Protein AF-A0A349N8P7-F1 (afdb_monomer_lite)

Structure (mmCIF, N/CA/C/O backbone):
data_AF-A0A349N8P7-F1
#
_entry.id   AF-A0A349N8P7-F1
#
loop_
_atom_site.group_PDB
_atom_site.id
_atom_site.type_symbol
_atom_site.label_atom_id
_atom_site.label_alt_id
_atom_site.label_comp_id
_atom_site.label_asym_id
_atom_site.label_entity_id
_atom_site.label_seq_id
_atom_site.pdbx_PDB_ins_code
_atom_site.Cartn_x
_atom_site.Cartn_y
_atom_site.Cartn_z
_atom_site.occupancy
_atom_site.B_iso_or_equiv
_atom_site.auth_seq_id
_atom_site.auth_comp_id
_atom_site.auth_asym_id
_atom_site.auth_atom_id
_atom_site.pdbx_PDB_model_num
ATOM 1 N N . MET A 1 1 ? 5.041 7.875 -8.223 1.00 82.06 1 MET A N 1
ATOM 2 C CA . MET A 1 1 ? 4.449 6.693 -8.893 1.00 82.06 1 MET A CA 1
ATOM 3 C C . MET A 1 1 ? 3.998 5.675 -7.865 1.00 82.06 1 MET A C 1
ATOM 5 O O . MET A 1 1 ? 2.802 5.467 -7.777 1.00 82.06 1 MET A O 1
ATOM 9 N N . GLY A 1 2 ? 4.901 5.114 -7.053 1.00 89.62 2 GLY A N 1
ATOM 10 C CA . GLY A 1 2 ? 4.514 4.166 -6.000 1.00 89.62 2 GLY A CA 1
ATOM 11 C C . GLY A 1 2 ? 3.531 4.707 -4.970 1.00 89.62 2 GLY A C 1
ATOM 12 O O . GLY A 1 2 ? 2.541 4.046 -4.702 1.00 89.62 2 GLY A O 1
ATOM 13 N N . ASP A 1 3 ? 3.749 5.927 -4.474 1.00 92.94 3 ASP A N 1
ATOM 14 C CA . ASP A 1 3 ? 2.803 6.607 -3.574 1.00 92.94 3 ASP A CA 1
ATOM 15 C C . ASP A 1 3 ? 1.384 6.697 -4.171 1.00 92.94 3 ASP A C 1
ATOM 17 O O . ASP A 1 3 ? 0.408 6.320 -3.539 1.00 92.94 3 ASP A O 1
ATOM 21 N N . THR A 1 4 ? 1.262 7.074 -5.446 1.00 94.19 4 THR A N 1
ATOM 22 C CA . THR A 1 4 ? -0.036 7.144 -6.138 1.00 94.19 4 THR A CA 1
ATOM 23 C C . THR A 1 4 ? -0.714 5.778 -6.259 1.00 94.19 4 THR A C 1
ATOM 25 O O . THR A 1 4 ? -1.931 5.676 -6.133 1.00 94.19 4 THR A O 1
ATOM 28 N N . ILE A 1 5 ? 0.064 4.721 -6.503 1.00 94.56 5 ILE A N 1
ATOM 29 C CA . ILE A 1 5 ? -0.446 3.345 -6.575 1.00 94.56 5 ILE A CA 1
ATOM 30 C C . ILE A 1 5 ? -0.897 2.880 -5.189 1.00 94.56 5 ILE A C 1
ATOM 32 O O . ILE A 1 5 ? -1.953 2.265 -5.063 1.00 94.56 5 ILE A O 1
ATOM 36 N N . LEU A 1 6 ? -0.128 3.215 -4.153 1.00 94.94 6 LEU A N 1
ATOM 37 C CA . LEU A 1 6 ? -0.469 2.927 -2.768 1.00 94.94 6 LEU A CA 1
ATOM 38 C C . LEU A 1 6 ? -1.747 3.661 -2.338 1.00 94.94 6 LEU A C 1
ATOM 40 O O . LEU A 1 6 ? -2.620 3.044 -1.735 1.00 94.94 6 LEU A O 1
ATOM 44 N N . ASP A 1 7 ? -1.893 4.942 -2.683 1.00 95.06 7 ASP A N 1
ATOM 45 C CA . ASP A 1 7 ? -3.103 5.734 -2.433 1.00 95.06 7 ASP A CA 1
ATOM 46 C C . ASP A 1 7 ? -4.324 5.148 -3.160 1.00 95.06 7 ASP A C 1
ATOM 48 O O . ASP A 1 7 ? -5.388 4.995 -2.555 1.00 95.06 7 ASP A O 1
ATOM 52 N N . LEU A 1 8 ? -4.171 4.742 -4.425 1.00 94.94 8 LEU A N 1
ATOM 53 C CA . LEU A 1 8 ? -5.239 4.095 -5.191 1.00 94.94 8 LEU A CA 1
ATOM 54 C C . LEU A 1 8 ? -5.670 2.765 -4.560 1.00 94.94 8 LEU A C 1
ATOM 56 O O . LEU A 1 8 ? -6.869 2.531 -4.368 1.00 94.94 8 LEU A O 1
ATOM 60 N N . TYR A 1 9 ? -4.705 1.911 -4.218 1.00 95.12 9 TYR A N 1
ATOM 61 C CA . TYR A 1 9 ? -4.971 0.651 -3.535 1.00 95.12 9 TYR A CA 1
ATOM 62 C C . TYR A 1 9 ? -5.689 0.901 -2.205 1.00 95.12 9 TYR A C 1
ATOM 64 O O . TYR A 1 9 ? -6.737 0.315 -1.941 1.00 95.12 9 TYR A O 1
ATOM 72 N N . ALA A 1 10 ? -5.174 1.823 -1.389 1.00 94.88 10 ALA A N 1
ATOM 73 C CA . ALA A 1 10 ? -5.734 2.126 -0.082 1.00 94.88 10 ALA A CA 1
ATOM 74 C C . ALA A 1 10 ? -7.188 2.601 -0.190 1.00 94.88 10 ALA A C 1
ATOM 76 O O . ALA A 1 10 ? -8.045 2.117 0.545 1.00 94.88 10 ALA A O 1
ATOM 77 N N . ARG A 1 11 ? -7.511 3.490 -1.137 1.00 95.12 11 ARG A N 1
ATOM 78 C CA . ARG A 1 11 ? -8.898 3.927 -1.380 1.00 95.12 11 ARG A CA 1
ATOM 79 C C . ARG A 1 11 ? -9.810 2.774 -1.778 1.00 95.12 11 ARG A C 1
ATOM 81 O O . ARG A 1 11 ? -10.917 2.690 -1.250 1.00 95.12 11 ARG A O 1
ATOM 88 N N . THR A 1 12 ? -9.342 1.907 -2.673 1.00 94.00 12 THR A N 1
ATOM 89 C CA . THR A 1 12 ? -10.093 0.735 -3.147 1.00 94.00 12 THR A CA 1
ATOM 90 C C . THR A 1 12 ? -10.377 -0.210 -1.984 1.00 94.00 12 THR A C 1
ATOM 92 O O . THR A 1 12 ? -11.536 -0.482 -1.678 1.00 94.00 12 THR A O 1
ATOM 95 N N . TRP A 1 13 ? -9.340 -0.577 -1.230 1.00 94.38 13 TRP A N 1
ATOM 96 C CA . TRP A 1 13 ? -9.457 -1.437 -0.058 1.00 94.38 13 TRP A CA 1
ATOM 97 C C . TRP A 1 13 ? -10.394 -0.847 1.007 1.00 94.38 13 TRP A C 1
ATOM 99 O O . TRP A 1 13 ? -11.225 -1.553 1.581 1.00 94.38 13 TRP A O 1
ATOM 109 N N . ILE A 1 14 ? -10.304 0.460 1.275 1.00 93.00 14 ILE A N 1
ATOM 110 C CA . ILE A 1 14 ? -11.178 1.130 2.245 1.00 93.00 14 ILE A CA 1
ATOM 111 C C . ILE A 1 14 ? -12.632 1.109 1.771 1.00 93.00 14 ILE A C 1
ATOM 113 O O . ILE A 1 14 ? -13.522 0.822 2.571 1.00 93.00 14 ILE A O 1
ATOM 117 N N . LEU A 1 15 ? -12.883 1.395 0.493 1.00 93.88 15 LEU A N 1
ATOM 118 C CA . LEU A 1 15 ? -14.230 1.382 -0.067 1.00 93.88 15 LEU A CA 1
ATOM 119 C C . LEU A 1 15 ? -14.858 -0.015 0.030 1.00 93.88 15 LEU A C 1
ATOM 121 O O . LEU A 1 15 ? -16.005 -0.132 0.451 1.00 93.88 15 LEU A O 1
ATOM 125 N N . GLU A 1 16 ? -14.095 -1.065 -0.266 1.00 92.50 16 GLU A N 1
ATOM 126 C CA . GLU A 1 16 ? -14.552 -2.456 -0.171 1.00 92.50 16 GLU A CA 1
ATOM 127 C C . GLU A 1 16 ? -14.822 -2.905 1.272 1.00 92.50 16 GLU A C 1
ATOM 129 O O . GLU A 1 16 ? -15.774 -3.640 1.525 1.00 92.50 16 GLU A O 1
ATOM 134 N N . ASN A 1 17 ? -14.012 -2.457 2.239 1.00 90.44 17 ASN A N 1
ATOM 135 C CA . ASN A 1 17 ? -14.122 -2.904 3.634 1.00 90.44 17 ASN A CA 1
ATOM 136 C C . ASN A 1 17 ? -15.085 -2.056 4.480 1.00 90.44 17 ASN A C 1
ATOM 138 O O . ASN A 1 17 ? -15.644 -2.558 5.454 1.00 90.44 17 ASN A O 1
ATOM 142 N N . TYR A 1 18 ? -15.260 -0.773 4.152 1.00 88.56 18 TYR A N 1
ATOM 143 C CA . TYR A 1 18 ? -16.032 0.185 4.957 1.00 88.56 18 TYR A CA 1
ATOM 144 C C . TYR A 1 18 ? -17.232 0.786 4.216 1.00 88.56 18 TYR A C 1
ATOM 146 O O . TYR A 1 18 ? -18.013 1.510 4.830 1.00 88.56 18 TYR A O 1
ATOM 154 N N . GLY A 1 19 ? -17.380 0.543 2.910 1.00 88.94 19 GLY A N 1
ATOM 155 C CA . GLY A 1 19 ? -18.438 1.128 2.075 1.00 88.94 19 GLY A CA 1
ATOM 156 C C . GLY A 1 19 ? -18.285 2.632 1.814 1.00 88.94 19 GLY A C 1
ATOM 157 O O . GLY A 1 19 ? -19.072 3.213 1.073 1.00 88.94 19 GLY A O 1
ATOM 158 N N . THR A 1 20 ? -17.280 3.283 2.407 1.00 90.31 20 THR A N 1
ATOM 159 C CA . THR A 1 20 ? -16.963 4.701 2.218 1.00 90.31 20 THR A CA 1
ATOM 160 C C . THR A 1 20 ? -15.476 4.951 2.439 1.00 90.31 20 THR A C 1
ATOM 162 O O . THR A 1 20 ? -14.852 4.313 3.288 1.00 90.31 20 THR A O 1
ATOM 165 N N . VAL A 1 21 ? -14.900 5.898 1.697 1.00 87.62 21 VAL A N 1
ATOM 166 C CA . VAL A 1 21 ? -13.486 6.263 1.826 1.00 87.62 21 VAL A CA 1
ATOM 167 C C . VAL A 1 21 ? -13.287 7.108 3.085 1.00 87.62 21 VAL A C 1
ATOM 169 O O . VAL A 1 21 ? -13.491 8.320 3.089 1.00 87.62 21 VAL A O 1
ATOM 172 N N . SER A 1 22 ? -12.857 6.466 4.171 1.00 90.88 22 SER A N 1
ATOM 173 C CA . SER A 1 22 ? -12.410 7.171 5.373 1.00 90.88 22 SER A CA 1
ATOM 174 C C . SER A 1 22 ? -11.020 7.772 5.163 1.00 90.88 22 SER A C 1
ATOM 176 O O . SER A 1 22 ? -10.023 7.054 5.056 1.00 90.88 22 SER A O 1
ATOM 178 N N . GLY A 1 23 ? -10.945 9.105 5.163 1.00 89.50 23 GLY A N 1
ATOM 179 C CA . GLY A 1 23 ? -9.682 9.836 5.040 1.00 89.50 23 GLY A CA 1
ATOM 180 C C . GLY A 1 23 ? -8.693 9.559 6.177 1.00 89.50 23 GLY A C 1
ATOM 181 O O . GLY A 1 23 ? -7.488 9.659 5.971 1.00 89.50 23 GLY A O 1
ATOM 182 N N . GLU A 1 24 ? -9.177 9.172 7.358 1.00 90.69 24 GLU A N 1
ATOM 183 C CA . GLU A 1 24 ? -8.326 8.781 8.487 1.00 90.69 24 GLU A CA 1
ATOM 184 C C . GLU A 1 24 ? -7.613 7.452 8.210 1.00 90.69 24 GLU A C 1
A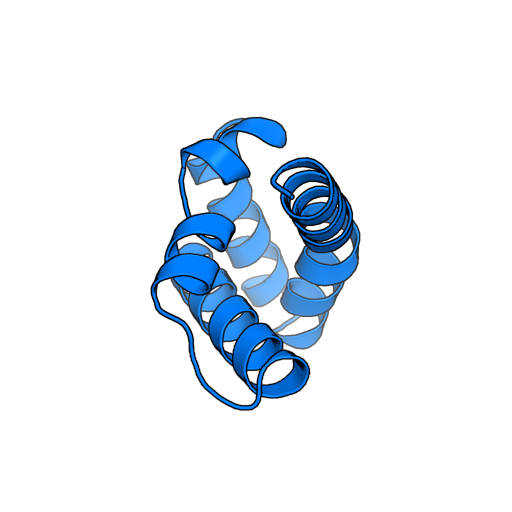TOM 186 O O . GLU A 1 24 ? -6.397 7.344 8.369 1.00 90.69 24 GLU A O 1
ATOM 191 N N . ILE A 1 25 ? -8.360 6.457 7.722 1.00 90.75 25 ILE A N 1
ATOM 192 C CA . ILE A 1 25 ? -7.822 5.133 7.388 1.00 90.75 25 ILE A CA 1
ATOM 193 C C . ILE A 1 25 ? -6.843 5.246 6.220 1.00 90.75 25 ILE A C 1
ATOM 195 O O . ILE A 1 25 ? -5.769 4.647 6.264 1.00 90.75 25 ILE A O 1
ATOM 199 N N . LEU A 1 26 ? -7.193 6.061 5.220 1.00 93.12 26 LEU A N 1
ATOM 200 C CA . LEU A 1 26 ? -6.340 6.340 4.071 1.00 93.12 26 LEU A CA 1
ATOM 201 C C . LEU A 1 26 ? -5.007 6.938 4.521 1.00 93.12 26 LEU A C 1
ATOM 203 O O . LEU A 1 26 ? -3.960 6.369 4.232 1.00 93.12 26 LEU A O 1
ATOM 207 N N . ARG A 1 27 ? -5.049 8.020 5.312 1.00 92.62 27 ARG A N 1
ATOM 208 C CA . ARG A 1 27 ? -3.844 8.660 5.859 1.00 92.62 27 ARG A CA 1
ATOM 209 C C . ARG A 1 27 ? -3.016 7.705 6.701 1.00 92.62 27 ARG A C 1
ATOM 211 O O . ARG A 1 27 ? -1.800 7.766 6.635 1.00 92.62 27 ARG A O 1
ATOM 218 N N . SER A 1 28 ? -3.644 6.840 7.496 1.00 92.06 28 SER A N 1
ATOM 219 C CA . SER A 1 28 ? -2.915 5.862 8.304 1.00 92.06 28 SER A CA 1
ATOM 220 C C . SER A 1 28 ? -2.149 4.870 7.421 1.00 92.06 28 SER A C 1
ATOM 222 O O . SER A 1 28 ? -0.959 4.659 7.653 1.00 92.06 28 SER A O 1
ATOM 224 N N . MET A 1 29 ? -2.791 4.333 6.375 1.00 92.31 29 MET A N 1
ATOM 225 C CA . MET A 1 29 ? -2.193 3.351 5.462 1.00 92.31 29 MET A CA 1
ATOM 226 C C . MET A 1 29 ? -1.099 3.947 4.565 1.00 92.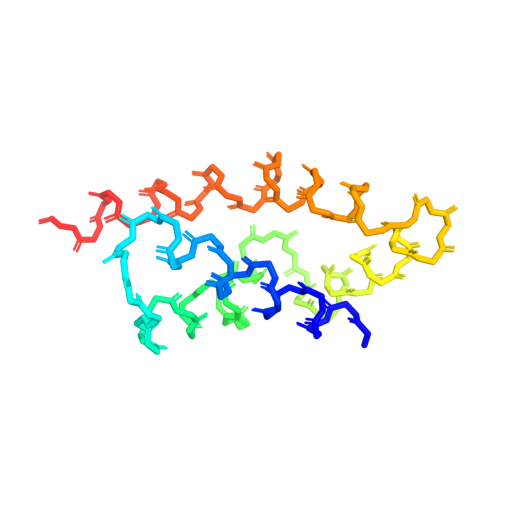31 29 MET A C 1
ATOM 228 O O . MET A 1 29 ? -0.129 3.260 4.261 1.00 92.31 29 MET A O 1
ATOM 232 N N . THR A 1 30 ? -1.224 5.213 4.163 1.00 93.75 30 THR A N 1
ATOM 233 C CA . THR A 1 30 ? -0.226 5.900 3.322 1.00 93.75 30 THR A CA 1
ATOM 234 C C . THR A 1 30 ? 0.775 6.735 4.127 1.00 93.75 30 THR A C 1
ATOM 236 O O . THR A 1 30 ? 1.627 7.407 3.556 1.00 93.75 30 THR A O 1
ATOM 239 N N . SER A 1 31 ? 0.701 6.727 5.463 1.00 93.69 31 SER A N 1
ATOM 240 C CA . SER A 1 31 ? 1.590 7.551 6.287 1.00 93.69 31 SER A CA 1
ATOM 241 C C . SER A 1 31 ? 3.035 7.060 6.253 1.00 93.69 31 SER A C 1
ATOM 243 O O . SER A 1 31 ? 3.314 5.871 6.405 1.00 93.69 31 SER A O 1
ATOM 245 N N . ASN A 1 32 ? 3.977 8.006 6.232 1.00 92.69 32 ASN A N 1
ATOM 246 C CA . ASN A 1 32 ? 5.397 7.708 6.431 1.00 92.69 32 ASN A CA 1
ATOM 247 C C . ASN A 1 32 ? 5.660 6.948 7.736 1.00 92.69 32 ASN A C 1
ATOM 249 O O . ASN A 1 32 ? 6.588 6.154 7.791 1.00 92.69 32 ASN A O 1
ATOM 253 N N . GLN A 1 33 ? 4.856 7.169 8.782 1.00 91.62 33 GLN A N 1
ATOM 254 C CA . GLN A 1 33 ? 4.988 6.452 10.051 1.00 91.62 33 GLN A CA 1
ATOM 255 C C . GLN A 1 33 ? 4.685 4.957 9.898 1.00 91.62 33 GLN A C 1
ATOM 257 O O . GLN A 1 33 ? 5.406 4.130 10.450 1.00 91.62 33 GLN A O 1
ATOM 262 N N . PHE A 1 34 ? 3.647 4.611 9.138 1.00 93.25 34 PHE A N 1
ATOM 263 C CA . PHE A 1 34 ? 3.325 3.223 8.828 1.00 93.25 34 PHE A CA 1
ATOM 264 C C . PHE A 1 34 ? 4.362 2.605 7.887 1.00 93.25 34 PHE A C 1
ATOM 266 O O . PHE A 1 34 ? 4.878 1.524 8.163 1.00 93.25 34 PHE A O 1
ATOM 273 N N . LEU A 1 35 ? 4.733 3.313 6.816 1.00 94.06 35 LEU A N 1
ATOM 274 C CA . LEU A 1 35 ? 5.748 2.840 5.871 1.00 94.06 35 LEU A CA 1
ATOM 275 C C . LEU A 1 35 ? 7.122 2.669 6.532 1.00 94.06 35 LEU A C 1
ATOM 277 O O . LEU A 1 35 ? 7.857 1.745 6.184 1.00 94.06 35 LEU A O 1
ATOM 281 N N . ALA A 1 36 ? 7.430 3.481 7.548 1.00 93.56 36 ALA A N 1
ATOM 282 C CA . ALA A 1 36 ? 8.640 3.353 8.352 1.00 93.56 36 ALA A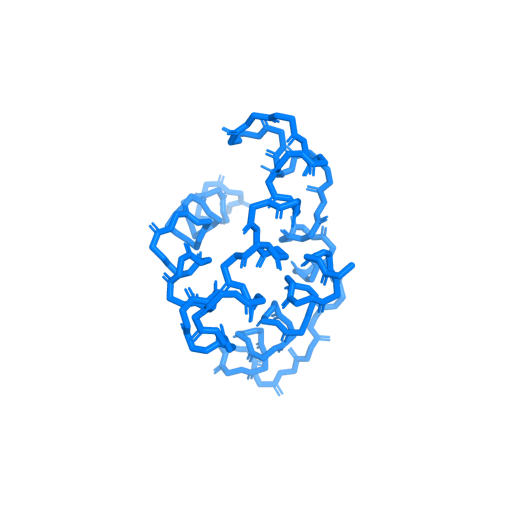 CA 1
ATOM 283 C C . ALA A 1 36 ? 8.749 1.998 9.075 1.00 93.56 36 ALA A C 1
ATOM 285 O O . ALA A 1 36 ? 9.856 1.552 9.373 1.00 93.56 36 ALA A O 1
ATOM 286 N N . CYS A 1 37 ? 7.631 1.301 9.322 1.00 92.31 37 CYS A N 1
ATOM 287 C CA . CYS A 1 37 ? 7.650 -0.048 9.891 1.00 92.31 37 CYS A CA 1
ATOM 288 C C . CYS A 1 37 ? 8.251 -1.100 8.943 1.00 92.31 37 CYS A C 1
ATOM 290 O O . CYS A 1 37 ? 8.637 -2.171 9.405 1.00 92.31 37 CYS A O 1
ATOM 292 N N . PHE A 1 38 ? 8.336 -0.803 7.644 1.00 90.94 38 PHE A N 1
ATOM 293 C CA . PHE A 1 38 ? 8.873 -1.696 6.611 1.00 90.94 38 PHE A CA 1
ATOM 294 C C . PHE A 1 38 ? 10.259 -1.272 6.108 1.00 90.94 38 PHE A C 1
ATOM 296 O O . PHE A 1 38 ? 10.850 -1.960 5.278 1.00 90.94 38 PHE A O 1
ATOM 303 N N . GLY A 1 39 ? 10.787 -0.147 6.597 1.00 91.69 39 GLY A N 1
ATOM 304 C CA . GLY A 1 39 ? 12.060 0.424 6.165 1.00 91.69 39 GLY A CA 1
ATOM 305 C C . GLY A 1 39 ? 11.932 1.907 5.832 1.00 91.69 39 GLY A C 1
ATOM 306 O O . GLY A 1 39 ? 11.125 2.616 6.413 1.00 91.69 39 GLY A O 1
ATOM 307 N N . ASN A 1 40 ? 12.742 2.409 4.900 1.00 92.81 40 ASN A N 1
ATOM 308 C CA . ASN A 1 40 ? 12.622 3.798 4.456 1.00 92.81 40 ASN A CA 1
ATOM 309 C C . ASN A 1 40 ? 11.327 3.975 3.628 1.00 92.81 40 ASN A C 1
ATOM 311 O O . ASN A 1 40 ? 11.194 3.279 2.615 1.00 92.81 40 ASN A O 1
ATOM 315 N N . PRO A 1 41 ? 10.410 4.900 3.991 1.00 93.31 41 PRO A N 1
ATOM 316 C CA . PRO A 1 41 ? 9.161 5.133 3.259 1.00 93.31 41 PRO A CA 1
ATOM 317 C C . PRO A 1 41 ? 9.345 5.306 1.749 1.00 93.31 41 PRO A C 1
ATOM 319 O O . PRO A 1 41 ? 8.668 4.656 0.957 1.00 93.31 41 PRO A O 1
ATOM 322 N N . THR A 1 42 ? 10.346 6.086 1.341 1.00 92.81 42 THR A N 1
ATOM 323 C CA . THR A 1 42 ? 10.639 6.330 -0.077 1.00 92.81 42 THR A CA 1
ATOM 324 C C . THR A 1 42 ? 11.087 5.061 -0.799 1.00 92.81 42 THR A C 1
ATOM 326 O O . THR A 1 42 ? 10.772 4.871 -1.971 1.00 92.81 42 THR A O 1
ATOM 329 N N . SER A 1 43 ? 11.796 4.158 -0.116 1.00 94.12 43 SER A N 1
ATOM 330 C CA . SER A 1 43 ? 12.185 2.866 -0.691 1.00 94.12 43 SER A CA 1
ATOM 331 C C . SER A 1 43 ? 10.982 1.943 -0.875 1.00 94.12 43 SER A C 1
ATOM 333 O O . SER A 1 43 ? 10.919 1.219 -1.867 1.00 94.12 43 SER A O 1
ATOM 335 N N . VAL A 1 44 ? 10.0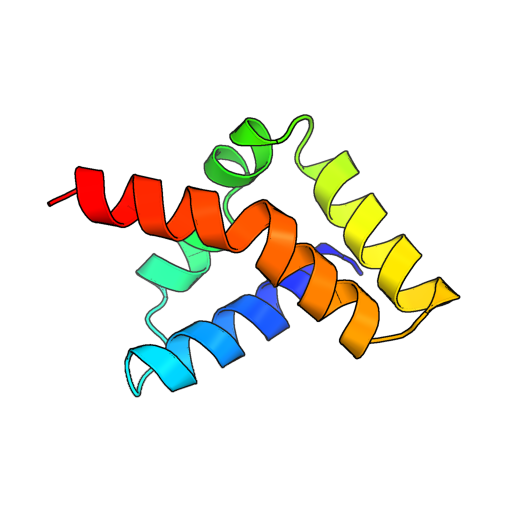19 1.979 0.052 1.00 94.62 44 VAL A N 1
ATOM 336 C CA . VAL A 1 44 ? 8.768 1.213 -0.055 1.00 94.62 44 VAL A 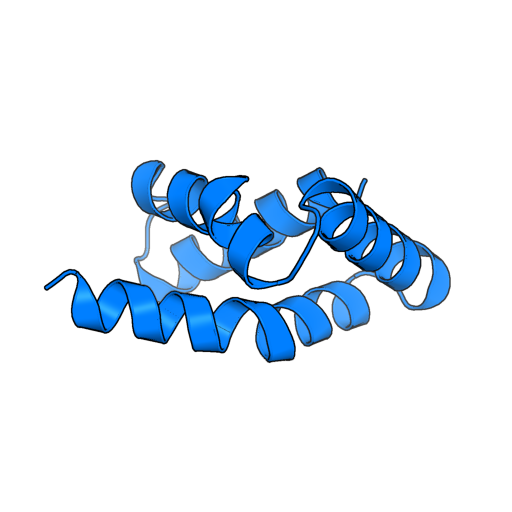CA 1
ATOM 337 C C . VAL A 1 44 ? 7.950 1.702 -1.249 1.00 94.62 44 VAL A C 1
ATOM 339 O O . VAL A 1 44 ? 7.566 0.906 -2.103 1.00 94.62 44 VAL A O 1
ATOM 342 N N . GLU A 1 45 ? 7.765 3.015 -1.377 1.00 94.00 45 GLU A N 1
ATOM 343 C CA . GLU A 1 45 ? 7.107 3.617 -2.538 1.00 94.00 45 GLU A CA 1
ATOM 344 C C . GLU A 1 45 ? 7.854 3.292 -3.838 1.00 94.00 45 GLU A C 1
ATOM 346 O O . GLU A 1 45 ? 7.248 2.887 -4.829 1.00 94.00 45 GLU A O 1
ATOM 351 N N . ALA A 1 46 ? 9.181 3.423 -3.860 1.00 95.25 46 ALA A N 1
ATOM 352 C CA . ALA A 1 46 ? 9.972 3.095 -5.041 1.00 95.25 46 ALA A CA 1
ATOM 353 C C . ALA A 1 46 ? 9.764 1.635 -5.465 1.00 95.25 46 ALA A C 1
ATOM 355 O O . ALA A 1 46 ? 9.560 1.378 -6.650 1.00 95.25 46 ALA A O 1
ATOM 356 N N . ARG A 1 47 ? 9.729 0.700 -4.508 1.00 94.75 47 ARG A N 1
ATOM 357 C CA . ARG A 1 47 ? 9.472 -0.721 -4.768 1.00 94.75 47 ARG A CA 1
ATOM 358 C C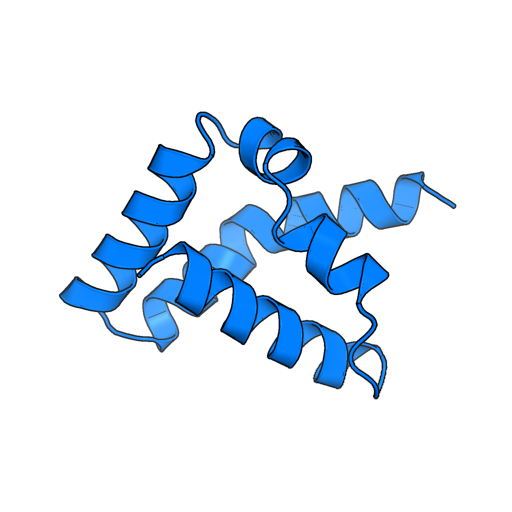 . ARG A 1 47 ? 8.105 -0.951 -5.407 1.00 94.75 47 ARG A C 1
ATOM 360 O O . ARG A 1 47 ? 8.035 -1.636 -6.422 1.00 94.75 47 ARG A O 1
ATOM 367 N N . ILE A 1 48 ? 7.051 -0.330 -4.879 1.00 95.31 48 ILE A N 1
ATOM 368 C CA . ILE A 1 48 ? 5.705 -0.384 -5.476 1.00 95.31 48 ILE A CA 1
ATOM 369 C C . ILE A 1 48 ? 5.738 0.156 -6.914 1.00 95.31 48 ILE A C 1
ATOM 371 O O . ILE A 1 48 ? 5.165 -0.434 -7.826 1.00 95.31 48 ILE A O 1
ATOM 375 N N . GLY A 1 49 ? 6.447 1.267 -7.136 1.00 95.62 49 GLY A N 1
ATOM 376 C CA . GLY A 1 49 ? 6.593 1.866 -8.462 1.00 95.62 49 GLY A CA 1
ATOM 377 C C . GLY A 1 49 ? 7.366 0.999 -9.463 1.00 95.62 49 GLY A C 1
ATOM 378 O O . GLY A 1 49 ? 7.060 1.050 -10.653 1.00 95.62 49 GLY A O 1
ATOM 379 N N . VAL A 1 50 ? 8.352 0.224 -9.001 1.00 96.06 50 VAL A N 1
ATOM 380 C CA . VAL A 1 50 ? 9.102 -0.735 -9.828 1.00 96.06 50 VAL A CA 1
ATOM 381 C C . VAL A 1 50 ? 8.217 -1.920 -10.196 1.00 96.06 50 VAL A C 1
ATOM 383 O O . VAL A 1 50 ? 8.064 -2.182 -11.383 1.00 96.06 50 VAL A O 1
ATOM 386 N N . LEU A 1 51 ? 7.552 -2.547 -9.219 1.00 95.88 51 LEU A N 1
ATOM 387 C CA . LEU A 1 51 ? 6.628 -3.665 -9.460 1.00 95.88 51 LEU A CA 1
ATOM 388 C C . LEU A 1 51 ? 5.539 -3.289 -10.465 1.00 95.88 51 LEU A C 1
ATOM 390 O O . LEU A 1 51 ? 5.290 -4.010 -11.423 1.00 95.88 51 LEU A O 1
ATOM 394 N N . TYR A 1 52 ? 4.956 -2.101 -10.311 1.00 95.44 52 TYR A N 1
ATOM 395 C CA . TYR A 1 52 ? 3.977 -1.601 -11.270 1.00 95.44 52 TYR A CA 1
ATOM 396 C C . TYR A 1 52 ? 4.540 -1.436 -12.683 1.00 95.44 52 TYR A C 1
ATOM 398 O O . TYR A 1 52 ? 3.845 -1.696 -13.661 1.00 95.44 52 TYR A O 1
ATOM 406 N N . ARG A 1 53 ? 5.788 -0.979 -12.808 1.00 95.12 53 ARG A N 1
ATOM 407 C CA . ARG A 1 53 ? 6.414 -0.760 -14.113 1.00 95.12 53 ARG A CA 1
ATOM 408 C C . ARG A 1 53 ? 6.770 -2.072 -14.805 1.00 95.12 53 ARG A C 1
ATOM 410 O O . ARG A 1 53 ? 6.660 -2.142 -16.024 1.00 95.12 53 ARG A O 1
ATOM 417 N N . GLU A 1 54 ? 7.247 -3.052 -14.049 1.00 95.94 54 GLU A N 1
ATOM 418 C CA . GLU A 1 54 ? 7.753 -4.314 -14.592 1.00 95.94 54 GLU A CA 1
ATOM 419 C C . GLU A 1 54 ? 6.638 -5.342 -14.802 1.00 95.94 54 GLU A C 1
ATOM 421 O O . GLU A 1 54 ? 6.630 -6.035 -15.815 1.00 95.94 54 GLU A O 1
ATOM 426 N N . GLU A 1 55 ? 5.675 -5.401 -13.883 1.00 95.31 55 GLU A N 1
ATOM 427 C CA . GLU A 1 55 ? 4.679 -6.477 -13.807 1.00 95.31 55 GLU A CA 1
ATOM 428 C C . GLU A 1 55 ? 3.225 -5.969 -13.842 1.00 95.31 55 GLU A C 1
ATOM 430 O O . GLU A 1 55 ? 2.290 -6.755 -13.986 1.00 95.31 55 GLU A O 1
ATOM 435 N N . GLY A 1 56 ? 3.011 -4.653 -13.760 1.00 94.81 56 GLY A N 1
ATOM 436 C CA . GLY A 1 56 ? 1.689 -4.033 -13.846 1.00 94.81 56 GLY A CA 1
ATOM 437 C C . GLY A 1 56 ? 0.980 -3.839 -12.502 1.00 94.81 56 GLY A C 1
ATOM 438 O O . GLY A 1 56 ? 1.535 -4.028 -11.418 1.00 94.81 56 GLY A O 1
ATOM 439 N N . MET A 1 57 ? -0.279 -3.395 -12.574 1.00 94.19 57 MET A N 1
ATOM 440 C CA . MET A 1 57 ? -1.070 -3.004 -11.399 1.00 94.19 57 MET A CA 1
ATOM 441 C C . MET A 1 57 ? -1.349 -4.175 -10.453 1.00 94.19 57 MET A C 1
ATOM 443 O O . MET A 1 57 ? -1.179 -4.016 -9.246 1.00 94.19 57 MET A O 1
ATOM 447 N N . ASP A 1 58 ? -1.697 -5.345 -10.991 1.00 94.31 58 ASP A N 1
ATOM 448 C CA . ASP A 1 58 ? -2.040 -6.522 -10.187 1.00 94.31 58 ASP A CA 1
ATOM 449 C C . ASP A 1 58 ? -0.869 -6.998 -9.319 1.00 94.31 58 ASP A C 1
ATOM 451 O O . ASP A 1 58 ? -1.060 -7.344 -8.152 1.00 94.31 58 ASP A O 1
ATOM 455 N N . ALA A 1 59 ? 0.360 -6.956 -9.842 1.00 95.50 59 ALA A N 1
ATOM 456 C CA . ALA A 1 59 ? 1.558 -7.325 -9.092 1.00 95.50 59 ALA A CA 1
ATOM 457 C C . ALA A 1 59 ? 1.855 -6.333 -7.958 1.00 95.50 59 ALA A C 1
ATOM 459 O O . ALA A 1 59 ? 2.148 -6.734 -6.829 1.00 95.50 59 ALA A O 1
ATOM 460 N N . ALA A 1 60 ? 1.718 -5.030 -8.228 1.00 95.94 60 ALA A N 1
ATOM 461 C CA . ALA A 1 60 ? 1.879 -4.004 -7.204 1.00 95.94 60 ALA A CA 1
ATOM 462 C C . ALA A 1 60 ? 0.828 -4.142 -6.090 1.00 95.94 60 ALA A C 1
ATOM 464 O O . ALA A 1 60 ? 1.171 -4.051 -4.912 1.00 95.94 60 ALA A O 1
ATOM 465 N N . PHE A 1 61 ? -0.433 -4.406 -6.445 1.00 95.50 61 PHE A N 1
ATOM 466 C CA . PHE A 1 61 ? -1.514 -4.616 -5.477 1.00 95.50 61 PHE A CA 1
ATOM 467 C C . PHE A 1 61 ? -1.295 -5.889 -4.661 1.00 95.50 61 PHE A C 1
ATOM 469 O O . PHE A 1 61 ? -1.347 -5.834 -3.435 1.00 95.50 61 PHE A O 1
ATOM 476 N N . SER A 1 62 ? -0.936 -6.995 -5.315 1.00 96.00 62 SER A N 1
ATOM 477 C CA . SER A 1 62 ? -0.629 -8.267 -4.649 1.00 96.00 62 SER A CA 1
ATOM 478 C C . SER A 1 62 ? 0.495 -8.116 -3.623 1.00 96.00 62 SER A C 1
ATOM 480 O O . SER A 1 62 ? 0.416 -8.662 -2.524 1.00 96.00 62 SER A O 1
ATOM 482 N N . TRP A 1 63 ? 1.524 -7.327 -3.941 1.00 95.94 63 TRP A N 1
ATOM 483 C CA . TRP A 1 63 ? 2.612 -7.039 -3.008 1.00 95.94 63 TRP A CA 1
ATOM 484 C C . TRP A 1 63 ? 2.158 -6.190 -1.812 1.00 95.94 63 TRP A C 1
ATOM 486 O O . TRP A 1 63 ? 2.544 -6.453 -0.673 1.00 95.94 63 TRP A O 1
ATOM 496 N N . ILE A 1 64 ? 1.312 -5.181 -2.043 1.00 95.31 64 ILE A N 1
ATOM 497 C CA . ILE A 1 64 ? 0.732 -4.376 -0.959 1.00 95.31 64 ILE A CA 1
ATOM 498 C C . ILE A 1 64 ? -0.145 -5.258 -0.050 1.00 95.31 64 ILE A C 1
ATOM 500 O O . ILE A 1 64 ? -0.085 -5.137 1.176 1.00 95.31 64 ILE A O 1
ATOM 504 N N . GLU A 1 65 ? -0.921 -6.171 -0.630 1.00 94.75 65 GLU A N 1
ATOM 505 C CA . GLU A 1 65 ? -1.751 -7.140 0.089 1.00 94.75 65 GLU A CA 1
ATOM 506 C C . GLU A 1 65 ? -0.940 -8.153 0.899 1.00 94.75 65 GLU A C 1
ATOM 508 O O . GLU A 1 65 ? -1.355 -8.521 2.001 1.00 94.75 65 GLU A O 1
ATOM 513 N N . SER A 1 66 ? 0.206 -8.601 0.382 1.00 95.12 66 SER A N 1
ATOM 514 C CA . SER A 1 66 ? 1.046 -9.588 1.059 1.00 95.12 66 SER A CA 1
ATOM 515 C C . SER A 1 66 ? 1.923 -8.968 2.146 1.00 95.12 66 SER A C 1
ATOM 517 O O . SER A 1 66 ? 2.076 -9.559 3.212 1.00 95.12 66 SER A O 1
ATOM 519 N N . GLU A 1 67 ? 2.480 -7.778 1.906 1.00 94.06 67 GLU A N 1
ATOM 520 C CA . GLU A 1 67 ? 3.448 -7.150 2.811 1.00 94.06 67 GLU A CA 1
ATOM 521 C C . GLU A 1 67 ? 2.799 -6.118 3.738 1.00 94.06 67 GLU A C 1
ATOM 523 O O . GLU A 1 67 ? 2.909 -6.214 4.963 1.00 94.06 67 GLU A O 1
ATOM 528 N N . LEU A 1 68 ? 2.104 -5.122 3.177 1.00 93.81 68 LEU A N 1
ATOM 529 C CA . LEU A 1 68 ? 1.619 -3.976 3.951 1.00 93.81 68 LEU A CA 1
ATOM 530 C C . LEU A 1 68 ? 0.335 -4.312 4.717 1.00 93.81 68 LEU A C 1
ATOM 532 O O . LEU A 1 68 ? 0.202 -4.020 5.912 1.00 93.81 68 LEU A O 1
ATOM 536 N N . LEU A 1 69 ? -0.620 -4.954 4.046 1.00 93.25 69 LEU A N 1
ATOM 537 C CA . LEU A 1 69 ? -1.956 -5.173 4.585 1.00 93.25 69 LEU A CA 1
ATOM 538 C C . LEU A 1 69 ? -1.996 -5.995 5.892 1.00 93.25 69 LEU A C 1
ATOM 540 O O . LEU A 1 69 ? -2.775 -5.628 6.783 1.00 93.25 69 LEU A O 1
ATOM 544 N N . PRO A 1 70 ? -1.198 -7.067 6.084 1.00 94.06 70 PRO A N 1
ATOM 545 C CA . PRO A 1 70 ? -1.238 -7.851 7.317 1.00 94.06 70 PRO A CA 1
ATOM 546 C C . PRO A 1 70 ? -0.805 -7.037 8.538 1.00 94.06 70 PRO A C 1
ATOM 548 O O . PRO A 1 70 ? -1.454 -7.101 9.588 1.00 94.06 70 PRO A O 1
ATOM 551 N N . LEU A 1 71 ? 0.251 -6.225 8.403 1.00 92.44 71 LEU A N 1
ATOM 552 C CA . LEU A 1 71 ? 0.700 -5.361 9.493 1.00 92.44 71 LEU A CA 1
ATOM 553 C C . LEU A 1 71 ? -0.316 -4.255 9.766 1.00 92.44 71 LEU A C 1
ATOM 555 O O . LEU A 1 71 ? -0.614 -3.988 10.928 1.00 92.44 71 LEU A O 1
ATOM 559 N N . PHE A 1 72 ? -0.886 -3.655 8.719 1.00 91.69 72 PHE A N 1
ATOM 560 C CA . PHE A 1 72 ? -1.914 -2.628 8.866 1.00 91.69 72 PHE A CA 1
ATOM 561 C C . PHE A 1 72 ? -3.116 -3.147 9.663 1.00 91.69 72 PHE A C 1
ATOM 563 O O . PHE A 1 72 ? -3.519 -2.552 10.664 1.00 91.69 72 PHE A O 1
ATOM 570 N N . LYS A 1 73 ? -3.643 -4.319 9.284 1.00 90.88 73 LYS A N 1
ATOM 571 C CA . LYS A 1 73 ? -4.733 -4.993 10.007 1.00 90.88 73 LYS A CA 1
ATOM 572 C C . LYS A 1 73 ? -4.358 -5.268 11.467 1.00 90.88 73 LYS A C 1
ATOM 574 O O . LYS A 1 73 ? -5.182 -5.055 12.357 1.00 90.88 73 LYS A O 1
ATOM 579 N N . LYS A 1 74 ? -3.118 -5.699 11.730 1.00 90.50 74 LYS A N 1
ATOM 580 C CA . LYS A 1 74 ? -2.613 -5.947 13.091 1.00 90.50 74 LYS A CA 1
ATOM 581 C C . LYS A 1 74 ? -2.542 -4.667 13.928 1.00 90.50 74 LYS A C 1
ATOM 583 O O . LYS A 1 74 ? -3.027 -4.670 15.056 1.00 90.50 74 LYS A O 1
ATOM 588 N N . GLN A 1 75 ? -1.987 -3.580 13.387 1.00 87.88 75 GLN A N 1
ATOM 589 C CA . GLN A 1 75 ? -1.910 -2.288 14.078 1.00 87.88 75 GLN A CA 1
ATOM 590 C C . GLN A 1 75 ? -3.309 -1.765 14.412 1.00 87.88 75 GLN A C 1
ATOM 592 O O . GLN A 1 75 ? -3.578 -1.407 15.555 1.00 87.88 75 GLN A O 1
ATOM 597 N N . ARG A 1 76 ? -4.245 -1.844 13.462 1.00 84.88 76 ARG A N 1
ATOM 598 C CA . ARG A 1 76 ? -5.630 -1.414 13.686 1.00 84.88 76 ARG A CA 1
ATOM 599 C C . ARG A 1 76 ? -6.395 -2.252 14.701 1.00 84.88 76 ARG A C 1
ATOM 601 O O . ARG A 1 76 ? -7.249 -1.707 15.393 1.00 84.88 76 ARG A O 1
ATOM 608 N N . LYS A 1 77 ? -6.111 -3.554 14.797 1.00 83.00 77 LYS A N 1
ATOM 609 C CA . LYS A 1 77 ? -6.700 -4.417 15.830 1.00 83.00 77 LYS A CA 1
ATOM 610 C C . LYS A 1 77 ? -6.202 -4.050 17.232 1.00 83.00 77 LYS A C 1
ATOM 612 O O . LYS A 1 77 ? -6.971 -4.175 18.172 1.00 83.00 77 LYS A O 1
ATOM 617 N N . ASN A 1 78 ? -4.954 -3.597 17.353 1.00 75.25 78 ASN A N 1
ATOM 618 C CA . ASN A 1 78 ? -4.350 -3.202 18.629 1.00 75.25 78 ASN A CA 1
ATOM 619 C C . ASN A 1 78 ? -4.659 -1.751 19.043 1.00 75.25 78 ASN A C 1
ATOM 621 O O . ASN A 1 78 ? -4.460 -1.407 20.201 1.00 75.25 78 ASN A O 1
ATOM 625 N N . SER A 1 79 ? -5.125 -0.897 18.127 1.00 61.41 79 SER A N 1
ATOM 626 C CA . SER A 1 79 ? -5.580 0.474 18.426 1.00 61.41 79 SER A CA 1
ATOM 627 C C . SER A 1 79 ? -7.054 0.557 18.865 1.00 61.41 79 SER A C 1
ATOM 629 O O . SER A 1 79 ? -7.645 1.634 18.807 1.00 61.41 79 SER A O 1
ATOM 631 N N . ARG A 1 80 ? -7.656 -0.564 19.275 1.00 47.12 80 ARG A N 1
ATOM 632 C CA . ARG A 1 80 ? -9.005 -0.675 19.849 1.00 47.12 80 ARG A CA 1
ATOM 633 C C . ARG A 1 80 ? -8.918 -1.296 21.233 1.00 47.12 80 ARG A C 1
ATOM 635 O O . ARG A 1 80 ? -9.728 -0.876 22.083 1.00 47.12 80 ARG A O 1
#

pLDDT: mean 91.76, std 6.99, range [47.12, 96.06]

Radius of gyration: 11.99 Å; chains: 1; bounding box: 31×19×34 Å

Sequence (80 aa):
MGDTILDLYARTWILENYGTVSGEILRSMTSNQFLACFGNPTSVEARIGVLYREEGMDAAFSWIESELLPLFKKQRKNSR

Foldseek 3Di:
DLLVLQLVLQQVVCCVPPVHRDPVSSCCLSPQVLCVVVPGSVVNSVVLVVLCVPPNSVRSSVCCVVPRVVVSVVVVVVVD

Secondary structure (DSSP, 8-state):
-HHHHHHHHHHHHHHHHHSS--HHHHHHHH-HHHHGGGS-HHHHHHHHHHHHHHH-HHHHHHHIIIIIHHHHHHHHHHT-